Protein AF-A0A520ECH1-F1 (afdb_monomer_lite)

pLDDT: mean 93.93, std 3.84, range [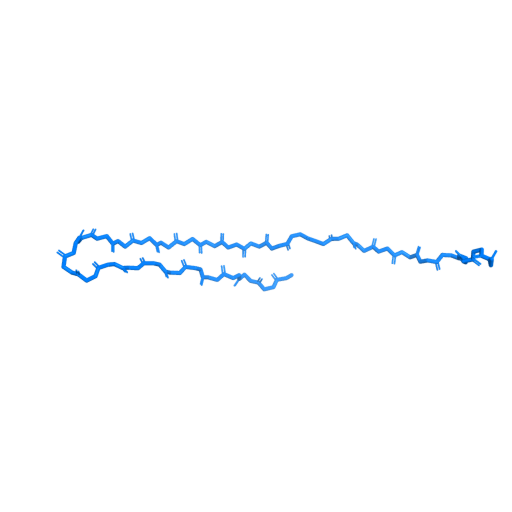80.69, 97.25]

Structure (mmCIF, N/CA/C/O backbone):
data_AF-A0A520ECH1-F1
#
_entry.id   AF-A0A520ECH1-F1
#
loop_
_atom_site.group_PDB
_atom_site.id
_atom_site.type_symbol
_atom_site.label_atom_id
_atom_site.label_alt_id
_atom_site.label_comp_id
_atom_site.label_asym_id
_atom_site.label_entity_id
_atom_site.label_seq_id
_atom_site.pdbx_PDB_ins_code
_atom_site.Cartn_x
_atom_site.Cartn_y
_atom_site.Cartn_z
_atom_site.occupancy
_atom_site.B_iso_or_equiv
_atom_site.auth_seq_id
_atom_site.auth_comp_id
_atom_site.auth_asym_id
_atom_site.auth_atom_id
_atom_site.pdbx_PDB_model_num
ATOM 1 N N . HIS A 1 1 ? -4.626 -3.027 -9.074 1.00 80.69 1 HIS A N 1
ATOM 2 C CA . HIS A 1 1 ? -4.445 -3.683 -7.764 1.00 80.69 1 HIS A CA 1
ATOM 3 C C . HIS A 1 1 ? -5.688 -3.603 -6.916 1.00 80.69 1 HIS A C 1
ATOM 5 O O . HIS A 1 1 ? -6.287 -2.529 -6.799 1.00 80.69 1 HIS A O 1
ATOM 11 N N . ASP A 1 2 ? -6.018 -4.726 -6.292 1.00 90.38 2 ASP A N 1
ATOM 12 C CA . ASP A 1 2 ? -7.088 -4.805 -5.312 1.00 90.38 2 ASP A CA 1
ATOM 13 C C . ASP A 1 2 ? -6.795 -3.910 -4.113 1.00 90.38 2 ASP A C 1
ATOM 15 O O . ASP A 1 2 ? -5.647 -3.655 -3.737 1.00 90.38 2 ASP A O 1
ATOM 19 N N . LYS A 1 3 ? -7.864 -3.350 -3.556 1.00 92.75 3 LYS A N 1
ATOM 20 C CA . LYS A 1 3 ? -7.772 -2.452 -2.413 1.00 92.75 3 LYS A CA 1
ATOM 21 C C . LYS A 1 3 ? -7.661 -3.295 -1.153 1.00 92.75 3 LYS A C 1
ATOM 23 O O . LYS A 1 3 ? -8.553 -4.083 -0.856 1.00 92.75 3 LYS A O 1
ATOM 28 N N . VAL A 1 4 ? -6.608 -3.080 -0.375 1.00 94.12 4 VAL A N 1
ATOM 29 C CA . VAL A 1 4 ? -6.502 -3.686 0.951 1.00 94.12 4 VAL A CA 1
ATOM 30 C C . VAL A 1 4 ? -7.347 -2.862 1.913 1.00 94.12 4 VAL A C 1
ATOM 32 O O . VAL A 1 4 ? -7.160 -1.650 2.059 1.00 94.12 4 VAL A O 1
ATOM 35 N N . HIS A 1 5 ? -8.297 -3.519 2.569 1.00 94.75 5 HIS A N 1
ATOM 36 C CA . HIS A 1 5 ? -9.152 -2.908 3.577 1.00 94.75 5 HIS A CA 1
ATOM 37 C C . HIS A 1 5 ? -8.600 -3.212 4.970 1.00 94.75 5 HIS A C 1
ATOM 39 O O . HIS A 1 5 ? -8.649 -4.345 5.439 1.00 94.75 5 HIS A O 1
ATOM 45 N N . ILE A 1 6 ? -8.077 -2.188 5.643 1.00 94.06 6 ILE A N 1
ATOM 46 C CA . ILE A 1 6 ? -7.521 -2.291 6.993 1.00 94.06 6 ILE A CA 1
ATOM 47 C C . ILE A 1 6 ? -8.578 -1.825 7.987 1.00 94.06 6 ILE A C 1
ATOM 49 O O . ILE A 1 6 ? -9.003 -0.665 7.981 1.00 94.06 6 ILE A O 1
ATOM 53 N N . PHE A 1 7 ? -8.966 -2.729 8.879 1.00 96.25 7 PHE A N 1
ATOM 54 C CA . PHE A 1 7 ? -9.882 -2.449 9.972 1.00 96.25 7 PHE A CA 1
ATOM 55 C C . PHE A 1 7 ? -9.177 -2.642 11.310 1.00 96.25 7 PHE A C 1
ATOM 57 O O . PHE A 1 7 ? -8.592 -3.690 11.571 1.00 96.25 7 PHE A O 1
ATOM 64 N N . LYS A 1 8 ? -9.227 -1.620 12.166 1.00 97.19 8 LYS A N 1
ATOM 65 C CA . LYS A 1 8 ? -8.741 -1.692 13.545 1.00 97.19 8 LYS A CA 1
ATOM 66 C C . LYS A 1 8 ? -9.890 -1.366 14.476 1.00 97.19 8 LYS A C 1
ATOM 68 O O 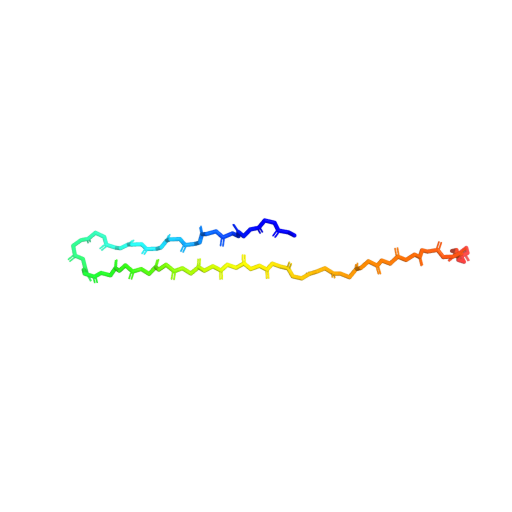. LYS A 1 8 ? -10.580 -0.369 14.280 1.00 97.19 8 LYS A O 1
ATOM 73 N N . MET A 1 9 ? -10.060 -2.164 15.518 1.00 97.25 9 MET A N 1
ATOM 74 C CA . MET A 1 9 ? -11.005 -1.873 16.588 1.00 97.25 9 MET A CA 1
ATOM 75 C C . MET A 1 9 ? -10.407 -2.241 17.936 1.00 97.25 9 MET A C 1
ATOM 77 O O . MET A 1 9 ? -9.561 -3.131 18.030 1.00 97.25 9 MET A O 1
ATOM 81 N N . ARG A 1 10 ? -10.864 -1.566 18.991 1.00 96.25 10 ARG A N 1
ATOM 82 C CA . ARG A 1 10 ? -10.503 -1.898 20.369 1.00 96.25 10 ARG A CA 1
ATOM 83 C C . ARG A 1 10 ? -11.772 -2.027 21.202 1.00 96.25 10 ARG A C 1
ATOM 85 O O . ARG A 1 10 ? -12.513 -1.060 21.393 1.00 96.25 10 ARG A O 1
ATOM 92 N N . ARG A 1 11 ? -12.033 -3.241 21.693 1.00 95.69 11 ARG A N 1
ATOM 93 C CA . ARG A 1 11 ? -13.247 -3.564 22.455 1.00 95.69 11 ARG A CA 1
ATOM 94 C C . ARG A 1 11 ? -13.344 -2.675 23.703 1.00 95.69 11 ARG A C 1
ATOM 96 O O . ARG A 1 11 ? -12.369 -2.547 24.437 1.00 95.69 11 ARG A O 1
ATOM 103 N N . ARG A 1 12 ? -14.520 -2.070 23.932 1.00 95.62 12 ARG A N 1
ATOM 104 C CA . ARG A 1 12 ? -14.848 -1.172 25.070 1.00 95.62 12 ARG A CA 1
ATOM 105 C C . ARG A 1 12 ? -14.032 0.126 25.167 1.00 95.62 12 ARG A C 1
ATOM 107 O O . ARG A 1 12 ? -14.106 0.805 26.182 1.00 95.62 12 ARG A O 1
ATOM 114 N N . LYS A 1 13 ? -13.242 0.481 24.151 1.00 96.56 13 LYS A N 1
ATOM 115 C CA . LYS A 1 13 ? -12.413 1.702 24.168 1.00 96.56 13 LYS A CA 1
ATOM 116 C C . LYS A 1 13 ? -12.864 2.755 23.158 1.00 96.56 13 LYS A C 1
ATOM 118 O O . LYS A 1 13 ? -12.088 3.646 22.849 1.00 96.56 13 LYS A O 1
ATOM 123 N N . HIS A 1 14 ? -14.080 2.619 22.621 1.00 96.75 14 HIS A N 1
ATOM 124 C CA . HIS A 1 14 ? -14.660 3.514 21.605 1.00 96.75 14 HIS A CA 1
ATOM 125 C C . HIS A 1 14 ? -13.741 3.778 20.402 1.00 96.75 14 HIS A C 1
ATOM 127 O O . HIS A 1 14 ? -13.892 4.764 19.692 1.00 96.75 14 HIS A O 1
ATOM 133 N N . TYR A 1 15 ? -12.781 2.884 20.161 1.00 97.25 15 TY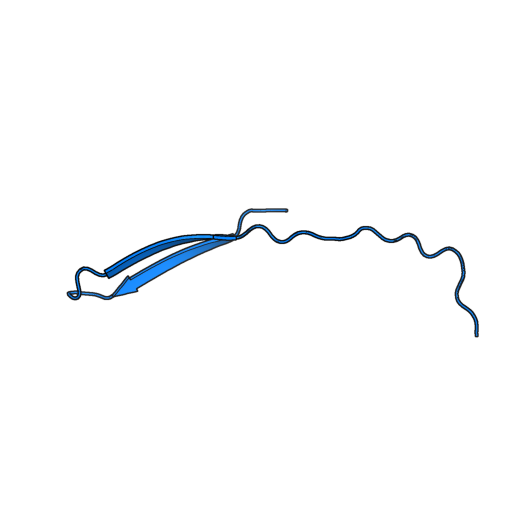R A N 1
ATOM 134 C CA . TYR A 1 15 ? -11.803 3.040 19.104 1.00 97.25 15 TYR A CA 1
ATOM 135 C C . TYR A 1 15 ? -12.136 2.097 17.964 1.00 97.25 15 TYR A C 1
ATOM 137 O O . TYR A 1 15 ? -12.127 0.871 18.124 1.00 97.25 15 TYR A O 1
ATOM 145 N N . GLN A 1 16 ? -12.374 2.692 16.804 1.00 96.19 16 GLN A N 1
ATOM 146 C CA . GLN A 1 16 ? -12.545 2.004 15.543 1.00 96.19 16 GLN A CA 1
ATOM 147 C C . GLN A 1 16 ? -11.950 2.869 14.430 1.00 96.19 16 GLN A C 1
ATOM 149 O O . GLN A 1 16 ? -12.245 4.058 14.342 1.00 96.19 16 GLN A O 1
ATOM 154 N N . LYS A 1 17 ? -11.128 2.276 13.564 1.00 96.62 17 LYS A N 1
ATOM 155 C CA . LYS A 1 17 ? -10.541 2.938 12.396 1.00 96.62 17 LYS A CA 1
ATOM 156 C C . LYS A 1 17 ? -10.660 2.036 11.174 1.00 96.62 17 LYS A C 1
ATOM 158 O O . LYS A 1 17 ? -10.398 0.836 11.243 1.00 96.62 17 LYS A O 1
ATOM 163 N N . ARG A 1 18 ? -11.040 2.634 10.047 1.00 96.62 18 ARG A N 1
ATOM 164 C CA . ARG A 1 18 ? -11.082 2.004 8.724 1.00 96.62 18 ARG A CA 1
ATOM 165 C C . ARG A 1 18 ? -10.137 2.769 7.812 1.00 96.62 18 ARG A C 1
ATOM 167 O O . ARG A 1 18 ? -10.211 3.992 7.753 1.00 96.62 18 ARG A O 1
ATOM 174 N N . GLN A 1 19 ? -9.248 2.065 7.129 1.00 96.50 19 GLN A N 1
ATOM 175 C CA . GLN A 1 19 ? -8.347 2.659 6.150 1.00 96.50 19 GLN A CA 1
ATOM 176 C C . GLN A 1 19 ? -8.254 1.761 4.922 1.00 96.50 19 GLN A C 1
ATOM 178 O O . GLN A 1 19 ? -8.268 0.539 5.029 1.00 96.50 19 GLN A O 1
ATOM 183 N N . GLY A 1 20 ? -8.187 2.380 3.750 1.00 96.25 20 GLY A N 1
ATOM 184 C CA . GLY A 1 20 ? -7.859 1.687 2.515 1.00 96.25 20 GLY A CA 1
ATOM 185 C C . GLY A 1 20 ? -6.386 1.870 2.197 1.00 96.25 20 GLY A C 1
ATOM 186 O O . GLY A 1 20 ? -5.870 2.975 2.359 1.00 96.25 20 GLY A O 1
ATOM 187 N N . HIS A 1 21 ? -5.747 0.820 1.701 1.00 96.19 21 HIS A N 1
ATOM 188 C CA . HIS A 1 21 ? -4.433 0.907 1.082 1.00 96.19 21 HIS A CA 1
ATOM 189 C C . HIS A 1 21 ? -4.513 0.384 -0.346 1.00 96.19 21 HIS A C 1
ATOM 191 O O . HIS A 1 21 ? -5.131 -0.649 -0.610 1.00 96.19 21 HIS A O 1
ATOM 197 N N . ARG A 1 22 ? -3.915 1.119 -1.277 1.00 94.81 22 ARG A N 1
ATOM 198 C CA . ARG A 1 22 ? -3.688 0.662 -2.646 1.00 94.81 22 ARG A CA 1
ATOM 199 C C . ARG A 1 22 ? -2.199 0.786 -2.885 1.00 94.81 22 ARG A C 1
ATOM 201 O O . ARG A 1 22 ? -1.659 1.883 -2.784 1.00 94.81 22 ARG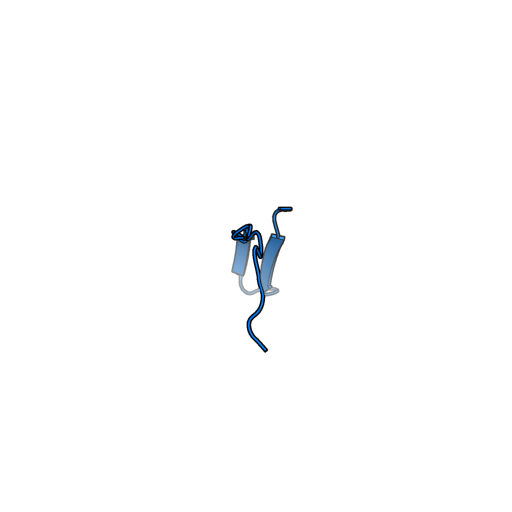 A O 1
ATOM 208 N N . GLN A 1 23 ? -1.562 -0.335 -3.178 1.00 94.62 23 GLN A N 1
ATOM 209 C CA . GLN A 1 23 ? -0.154 -0.338 -3.527 1.00 94.62 23 GLN A CA 1
ATOM 210 C C . GLN A 1 23 ? -0.012 0.049 -4.999 1.00 94.62 23 GLN A C 1
ATOM 212 O O . GLN A 1 23 ? -0.750 -0.458 -5.847 1.00 94.62 23 GLN 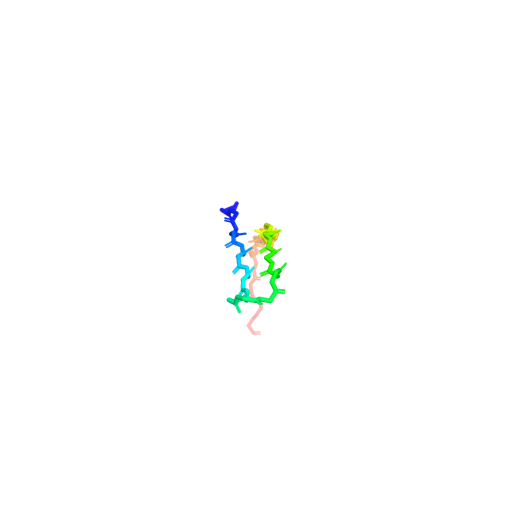A O 1
ATOM 217 N N . GLN A 1 24 ? 0.902 0.973 -5.282 1.00 93.12 24 GLN A N 1
ATOM 218 C CA . GLN A 1 24 ? 1.343 1.256 -6.645 1.00 93.12 24 GLN A CA 1
ATOM 219 C C . GLN A 1 24 ? 2.432 0.253 -7.029 1.00 93.12 24 GLN A C 1
ATOM 221 O O . GLN A 1 24 ? 3.164 -0.231 -6.167 1.00 93.12 24 GLN A O 1
ATOM 226 N N . PHE A 1 25 ? 2.529 -0.050 -8.316 1.00 93.12 25 PHE A N 1
ATOM 227 C CA . PHE A 1 25 ? 3.598 -0.864 -8.875 1.00 93.12 25 PHE A CA 1
ATOM 228 C C . PHE A 1 25 ? 4.180 -0.147 -10.082 1.00 93.12 25 PHE A C 1
ATOM 230 O O . PHE A 1 25 ? 3.514 0.692 -10.692 1.00 93.12 25 PHE A O 1
ATOM 237 N N . THR A 1 26 ? 5.409 -0.511 -10.411 1.00 95.62 26 THR A N 1
ATOM 238 C CA . THR A 1 26 ? 6.071 -0.071 -11.630 1.00 95.62 26 THR A CA 1
ATOM 239 C C . THR A 1 26 ? 6.236 -1.289 -12.515 1.00 95.62 26 THR A C 1
ATOM 241 O O . THR A 1 26 ? 6.801 -2.295 -12.088 1.00 95.62 26 THR A O 1
ATOM 244 N N . GLU A 1 27 ? 5.720 -1.207 -13.731 1.00 94.00 27 GLU A N 1
ATOM 245 C CA . GLU A 1 27 ? 5.961 -2.214 -14.752 1.00 94.00 27 GLU A CA 1
ATOM 246 C C . GLU A 1 27 ? 7.323 -1.954 -15.394 1.00 94.00 27 GLU A C 1
ATOM 248 O O . GLU A 1 27 ? 7.651 -0.815 -15.727 1.00 94.00 27 GLU A O 1
ATOM 253 N N . LEU A 1 28 ? 8.133 -3.003 -15.522 1.00 94.12 28 LEU A N 1
ATOM 254 C CA . LEU A 1 28 ? 9.469 -2.919 -16.097 1.00 94.12 28 LEU A CA 1
ATOM 255 C C . LEU A 1 28 ? 9.610 -3.956 -17.203 1.00 94.12 28 LEU A C 1
ATOM 257 O O . LEU A 1 28 ? 9.280 -5.127 -17.015 1.00 94.12 28 LEU A O 1
ATOM 261 N N . GLN A 1 29 ? 10.168 -3.524 -18.329 1.00 94.19 29 GLN A N 1
ATOM 262 C CA . GLN A 1 29 ? 10.610 -4.405 -19.397 1.00 94.19 29 GLN A CA 1
ATOM 263 C C . GLN A 1 29 ? 12.129 -4.545 -19.320 1.00 94.19 29 GLN A C 1
ATOM 265 O O . GLN A 1 29 ? 12.855 -3.551 -19.333 1.00 94.19 29 GLN A O 1
ATOM 270 N N . ILE A 1 30 ? 12.618 -5.781 -19.252 1.00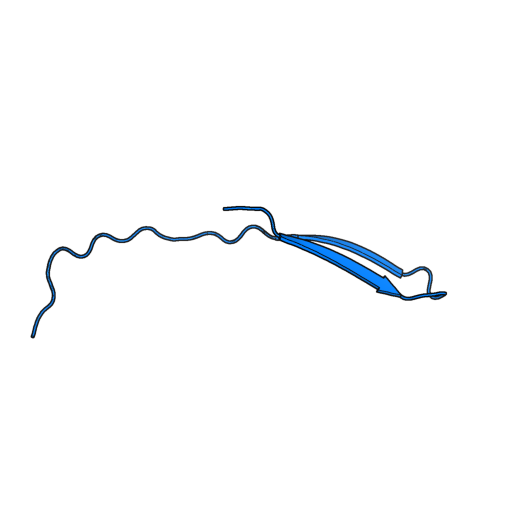 92.31 30 ILE A N 1
ATOM 271 C CA . ILE A 1 30 ? 14.055 -6.064 -19.268 1.00 92.31 30 ILE A CA 1
ATOM 272 C C . ILE A 1 30 ? 14.463 -6.324 -20.720 1.00 92.31 30 ILE A C 1
ATOM 274 O O . ILE A 1 30 ? 13.994 -7.282 -21.328 1.00 92.31 30 ILE A O 1
ATOM 278 N N . GLY A 1 31 ? 15.304 -5.450 -21.280 1.00 95.44 31 GLY A N 1
ATOM 279 C CA . GLY A 1 31 ? 15.759 -5.551 -22.673 1.00 95.44 31 GLY A CA 1
ATOM 280 C C . GLY A 1 31 ? 17.000 -6.426 -22.865 1.00 95.44 31 GLY A C 1
ATOM 281 O O . GLY A 1 31 ? 17.108 -7.139 -23.855 1.00 95.44 31 GLY A O 1
ATOM 282 N N . ALA A 1 32 ? 17.931 -6.390 -21.915 1.00 93.06 32 ALA A N 1
ATOM 283 C CA . ALA A 1 32 ? 19.131 -7.217 -21.905 1.00 93.06 32 ALA A CA 1
ATOM 284 C C . ALA A 1 32 ? 19.659 -7.325 -20.472 1.00 93.06 32 ALA A C 1
ATOM 286 O O . ALA A 1 32 ? 19.431 -6.433 -19.653 1.00 93.06 32 ALA A O 1
ATOM 287 N N . ILE A 1 33 ? 20.377 -8.406 -20.182 1.00 89.56 33 ILE A N 1
ATOM 288 C CA . ILE A 1 33 ? 21.093 -8.605 -18.921 1.00 89.56 33 ILE A CA 1
ATOM 289 C C . ILE A 1 33 ? 22.567 -8.779 -19.288 1.00 89.56 33 ILE A C 1
ATOM 291 O O . ILE A 1 33 ? 22.887 -9.598 -20.148 1.00 89.56 33 ILE A O 1
ATOM 295 N N . ALA A 1 34 ? 23.447 -7.975 -18.690 1.00 88.69 34 ALA A N 1
ATOM 296 C CA . ALA A 1 34 ? 24.890 -8.145 -18.834 1.00 88.69 34 ALA A CA 1
ATOM 297 C C . ALA A 1 34 ? 25.363 -9.293 -17.928 1.00 88.69 34 ALA A C 1
ATOM 299 O O . ALA A 1 34 ? 24.849 -9.440 -16.818 1.00 88.69 34 ALA A O 1
ATOM 300 N N . ALA A 1 35 ? 26.297 -10.101 -18.432 1.00 81.00 35 ALA A N 1
ATOM 301 C CA . ALA A 1 35 ? 26.891 -11.229 -17.715 1.00 81.00 35 ALA A CA 1
ATOM 302 C C . ALA A 1 35 ? 28.016 -10.781 -16.775 1.00 81.00 35 ALA A C 1
ATOM 304 O O . ALA A 1 35 ? 28.755 -9.844 -17.158 1.00 81.00 35 ALA A O 1
#

Foldseek 3Di:
DDKDWDWDDDPPPPDIDIDIDDDDDDDDDDPDDDD

Sequence (35 aa):
HDKVHIFKMRRRKHYQKRQGHRQQFTELQIGAIAA

Radius of gyration: 19.39 Å; chains: 1; bounding box: 42×15×48 Å

Secondary structure (DSSP, 8-state):
-PPEEEEEEETTTTEEEEEEE--------------